Protein AF-A0A0A1U544-F1 (afdb_monomer_lite)

Sequence (123 aa):
MMSAFTPVSPKNYQQIDSLYMTPNTLIRKSPVSSELTLLTGRRYRQSELANQISSIQREVLDISQNLDQDTSGSQTYEQSVNRLCYLQAILKQKQKHLLRLQKNVVVQKSIRSKKRNLLLKEN

Foldseek 3Di:
DDDDPDPDDPPDDPPPPDDDDDPDDPPPDDPPPDPVVVVVVLVVVLVVLVVVLVVLVVVLVVLVVVLVVDDPPDPSNVVSVVVNVVSVVVSVVSVVVSVVSVVVVVVVVVVVVVVVVVVVVVD

Structure (mmCIF, N/CA/C/O backbone):
data_AF-A0A0A1U544-F1
#
_entry.id   AF-A0A0A1U544-F1
#
loop_
_atom_site.group_PDB
_atom_site.id
_atom_site.type_symbol
_atom_site.label_atom_id
_atom_site.label_alt_id
_atom_site.label_comp_id
_atom_site.label_asym_id
_atom_site.label_entity_id
_atom_site.label_seq_id
_atom_site.pdbx_PDB_ins_code
_atom_site.Cartn_x
_atom_site.Cartn_y
_atom_site.Cartn_z
_atom_site.occupancy
_atom_site.B_iso_or_equiv
_atom_site.auth_seq_id
_atom_site.auth_comp_id
_atom_site.auth_asym_id
_atom_site.auth_atom_id
_atom_site.pdbx_PDB_model_num
ATOM 1 N N . MET A 1 1 ? 39.348 24.892 35.221 1.00 45.72 1 MET A N 1
ATOM 2 C CA . MET A 1 1 ? 39.013 23.489 35.548 1.00 45.72 1 MET A CA 1
ATOM 3 C C . MET A 1 1 ? 38.644 22.779 34.254 1.00 45.72 1 MET A C 1
ATOM 5 O O . MET A 1 1 ? 37.595 23.072 33.699 1.00 45.72 1 MET A O 1
ATOM 9 N N . MET A 1 2 ? 39.544 21.955 33.710 1.00 49.91 2 MET A N 1
ATOM 10 C CA . MET A 1 2 ? 39.314 21.209 32.464 1.00 49.91 2 MET A CA 1
ATOM 11 C C . MET A 1 2 ? 38.579 19.904 32.786 1.00 49.91 2 MET A C 1
ATOM 13 O O . MET A 1 2 ? 39.034 19.131 33.624 1.00 49.91 2 MET A O 1
ATOM 17 N N . SER A 1 3 ? 37.425 19.694 32.151 1.00 53.31 3 SER A N 1
ATOM 18 C CA . SER A 1 3 ? 36.638 18.464 32.254 1.00 53.31 3 SER A CA 1
ATOM 19 C C . SER A 1 3 ? 37.406 17.315 31.594 1.00 53.31 3 SER A C 1
ATOM 21 O O . SER A 1 3 ? 37.754 17.389 30.416 1.00 53.31 3 SER A O 1
ATOM 23 N N . ALA A 1 4 ? 37.720 16.284 32.377 1.00 57.00 4 ALA A N 1
ATOM 24 C CA . ALA A 1 4 ? 38.372 15.075 31.904 1.00 57.00 4 ALA A CA 1
ATOM 25 C C . ALA A 1 4 ? 37.404 14.277 31.020 1.00 57.00 4 ALA A C 1
ATOM 27 O O . ALA A 1 4 ? 36.351 13.833 31.475 1.00 57.00 4 ALA A O 1
ATOM 28 N N . PHE A 1 5 ? 37.779 14.073 29.759 1.00 59.97 5 PHE A N 1
ATOM 29 C CA . PHE A 1 5 ? 37.154 13.077 28.900 1.00 59.97 5 PHE A CA 1
ATOM 30 C C . PHE A 1 5 ? 37.596 11.700 29.410 1.00 59.97 5 PHE A C 1
ATOM 32 O O . PHE A 1 5 ? 38.711 11.261 29.138 1.00 59.97 5 PHE A O 1
ATOM 39 N N . THR A 1 6 ? 36.769 11.042 30.216 1.00 61.78 6 THR A N 1
ATOM 40 C CA . THR A 1 6 ? 36.999 9.655 30.626 1.00 61.78 6 THR A CA 1
ATOM 41 C C . THR A 1 6 ? 36.527 8.733 29.501 1.00 61.78 6 THR A C 1
ATOM 43 O O . THR A 1 6 ? 35.323 8.660 29.241 1.00 61.78 6 THR A O 1
ATOM 46 N N . PRO A 1 7 ? 37.423 8.020 28.792 1.00 57.00 7 PRO A N 1
ATOM 47 C CA . PRO A 1 7 ? 36.981 7.010 27.848 1.00 57.00 7 PRO A CA 1
ATOM 48 C C . PRO A 1 7 ? 36.318 5.886 28.646 1.00 57.00 7 PRO A C 1
ATOM 50 O O . PRO A 1 7 ? 36.938 5.254 29.501 1.00 57.00 7 PRO A O 1
ATOM 53 N N . VAL A 1 8 ? 35.031 5.662 28.390 1.00 60.69 8 VAL A N 1
ATOM 54 C CA . VAL A 1 8 ? 34.305 4.517 28.934 1.00 60.69 8 VAL A CA 1
ATOM 55 C C . VAL A 1 8 ? 34.951 3.268 28.347 1.00 60.69 8 VAL A C 1
ATOM 57 O O . VAL A 1 8 ? 34.827 3.009 27.150 1.00 60.69 8 VAL A O 1
ATOM 60 N N . SER A 1 9 ? 35.667 2.514 29.181 1.00 61.78 9 SER A N 1
ATOM 61 C CA . SER A 1 9 ? 36.204 1.203 28.824 1.00 61.78 9 SER A CA 1
ATOM 62 C C . SER A 1 9 ? 35.073 0.364 28.219 1.00 61.78 9 SER A C 1
ATOM 64 O O . SER A 1 9 ? 34.026 0.231 28.867 1.00 61.78 9 SER A O 1
ATOM 66 N N . PRO A 1 10 ? 35.213 -0.174 26.993 1.00 58.94 10 PRO A N 1
ATOM 67 C CA . PRO A 1 10 ? 34.156 -0.974 26.400 1.00 58.94 10 PRO A CA 1
ATOM 68 C C . PRO A 1 10 ? 33.946 -2.194 27.293 1.00 58.94 10 PRO A C 1
ATOM 70 O O . PRO A 1 10 ? 34.838 -3.026 27.451 1.00 58.94 10 PRO A O 1
ATOM 73 N N . LYS A 1 11 ? 32.777 -2.256 27.939 1.00 56.97 11 LYS A N 1
ATOM 74 C CA . LYS A 1 11 ? 32.361 -3.401 28.746 1.00 56.97 11 LYS A CA 1
ATOM 75 C C . LYS A 1 11 ? 32.512 -4.653 27.887 1.00 56.97 11 LYS A C 1
ATOM 77 O O . LYS A 1 11 ? 32.036 -4.664 26.755 1.00 56.97 11 LYS A O 1
ATOM 82 N N . ASN A 1 12 ? 33.193 -5.653 28.444 1.00 55.38 12 ASN A N 1
ATOM 83 C CA . ASN A 1 12 ? 33.432 -6.976 27.875 1.00 55.38 12 ASN A CA 1
ATOM 84 C C . ASN A 1 12 ? 32.265 -7.428 26.991 1.00 55.38 12 ASN A C 1
ATOM 86 O O . ASN A 1 12 ? 31.214 -7.827 27.494 1.00 55.38 12 ASN A O 1
ATOM 90 N N . TYR A 1 13 ? 32.453 -7.364 25.675 1.00 51.31 13 TYR A N 1
ATOM 91 C CA . TYR A 1 13 ? 31.570 -8.055 24.754 1.00 51.31 13 TYR A CA 1
ATOM 92 C C . TYR A 1 13 ? 31.781 -9.546 25.005 1.00 51.31 13 TYR A C 1
ATOM 94 O O . TYR A 1 13 ? 32.826 -10.094 24.663 1.00 51.31 13 TYR A O 1
ATOM 102 N N . GLN A 1 14 ? 30.809 -10.204 25.638 1.00 50.81 14 GLN A N 1
ATOM 103 C CA . GLN A 1 14 ? 30.721 -11.653 25.548 1.00 50.81 14 GLN A CA 1
ATOM 104 C C . GLN A 1 14 ? 30.435 -11.976 24.087 1.00 50.81 14 GLN A C 1
ATOM 106 O O . GLN A 1 14 ? 29.353 -11.698 23.567 1.00 50.81 14 GLN A O 1
ATOM 111 N N . GLN A 1 15 ? 31.447 -12.513 23.416 1.00 59.03 15 GLN A N 1
ATOM 112 C CA . GLN A 1 15 ? 31.277 -13.151 22.1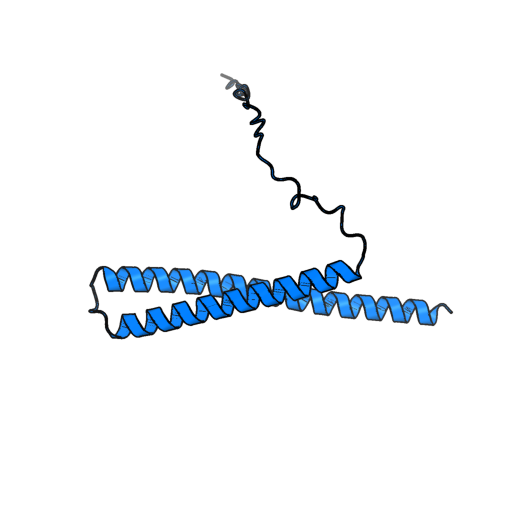29 1.00 59.03 15 GLN A CA 1
ATOM 113 C C . GLN A 1 15 ? 30.303 -14.310 22.340 1.00 59.03 15 GLN A C 1
ATOM 115 O O . GLN A 1 15 ? 30.602 -15.278 23.036 1.00 59.03 15 GLN A O 1
ATOM 120 N N . ILE A 1 16 ? 29.092 -14.165 21.806 1.00 51.66 16 ILE A N 1
ATOM 121 C CA . ILE A 1 16 ? 28.122 -15.250 21.783 1.00 51.66 16 ILE A CA 1
ATOM 122 C C . ILE A 1 16 ? 28.615 -16.219 20.709 1.00 51.66 16 ILE A C 1
ATOM 124 O O . ILE A 1 16 ? 28.243 -16.097 19.540 1.00 51.66 16 ILE A O 1
ATOM 128 N N . ASP A 1 17 ? 29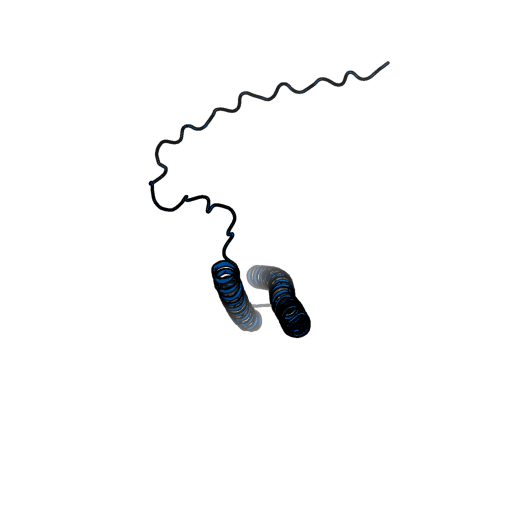.445 -17.183 21.106 1.00 53.44 17 ASP A N 1
ATOM 129 C CA . ASP A 1 17 ? 29.704 -18.391 20.322 1.00 53.44 17 ASP A CA 1
ATOM 130 C C . ASP A 1 17 ? 28.434 -19.253 20.357 1.00 53.44 17 ASP A C 1
ATOM 132 O O . ASP A 1 17 ? 28.347 -20.297 21.002 1.00 53.44 17 ASP A O 1
ATOM 136 N N . SER A 1 18 ? 27.386 -18.766 19.693 1.00 53.06 18 SER A N 1
ATOM 137 C CA . SER A 1 18 ? 26.172 -19.539 19.474 1.00 53.06 18 SER A CA 1
ATOM 138 C C . SER A 1 18 ? 26.458 -20.579 18.397 1.00 53.06 18 SER A C 1
ATOM 140 O O . SER A 1 18 ? 26.237 -20.385 17.202 1.00 53.06 18 SER A O 1
ATOM 142 N N . LEU A 1 19 ? 26.933 -21.734 18.871 1.00 49.56 19 LEU A N 1
ATOM 143 C CA . LEU A 1 19 ? 26.427 -23.020 18.405 1.00 49.56 19 LEU A CA 1
ATOM 144 C C . LEU A 1 19 ? 24.906 -22.910 18.185 1.00 49.56 19 LEU A C 1
ATOM 146 O O . LEU A 1 19 ? 24.215 -22.281 18.981 1.00 49.56 19 LEU A O 1
ATOM 150 N N . TYR A 1 20 ? 24.417 -23.531 17.111 1.00 48.44 20 TYR A N 1
ATOM 151 C CA . TYR A 1 20 ? 23.079 -23.398 16.505 1.00 48.44 20 TYR A CA 1
ATOM 152 C C . TYR A 1 20 ? 22.921 -22.285 15.456 1.00 48.44 20 TYR A C 1
ATOM 154 O O . TYR A 1 20 ? 21.914 -21.585 15.405 1.00 48.44 20 TYR A O 1
ATOM 162 N N . MET A 1 21 ? 23.863 -22.205 14.513 1.00 39.78 21 MET A N 1
ATOM 163 C CA . MET A 1 21 ? 23.530 -21.795 13.146 1.00 39.78 21 MET A CA 1
ATOM 164 C C . MET A 1 21 ? 23.381 -23.058 12.299 1.00 39.78 21 MET A C 1
ATOM 166 O O . MET A 1 21 ? 24.355 -23.741 11.994 1.00 39.78 21 MET A O 1
ATOM 170 N N . THR A 1 22 ? 22.148 -23.387 11.922 1.00 44.91 22 THR A N 1
ATOM 171 C CA . THR A 1 22 ? 21.863 -24.366 10.867 1.00 44.91 22 THR A CA 1
ATOM 172 C C . THR A 1 22 ? 22.643 -23.989 9.598 1.00 44.91 22 THR A C 1
ATOM 174 O O . THR A 1 22 ? 22.496 -22.854 9.125 1.00 44.91 22 THR A O 1
ATOM 177 N N . PRO A 1 23 ? 23.447 -24.885 9.002 1.00 43.66 23 PRO A N 1
ATOM 178 C CA . PRO A 1 23 ? 24.234 -24.539 7.834 1.00 43.66 23 PRO A CA 1
ATOM 179 C C . PRO A 1 23 ? 23.356 -24.751 6.601 1.00 43.66 23 PRO A C 1
ATOM 181 O O . PRO A 1 23 ? 23.315 -25.863 6.095 1.00 43.66 23 PRO A O 1
ATOM 184 N N . ASN A 1 24 ? 22.598 -23.739 6.150 1.00 47.75 24 ASN A N 1
ATOM 185 C CA . ASN A 1 24 ? 22.187 -23.673 4.731 1.00 47.75 24 ASN A CA 1
ATOM 186 C C . ASN A 1 24 ? 21.534 -22.378 4.213 1.00 47.75 24 ASN A C 1
ATOM 188 O O . ASN A 1 24 ? 21.186 -22.326 3.037 1.00 47.75 24 ASN A O 1
ATOM 192 N N . THR A 1 25 ? 21.390 -21.302 4.993 1.00 47.25 25 THR A N 1
ATOM 193 C CA . THR A 1 25 ? 20.770 -20.060 4.460 1.00 47.25 25 THR A CA 1
ATOM 194 C C . THR A 1 25 ? 21.583 -18.781 4.637 1.00 47.25 25 THR A C 1
ATOM 196 O O . THR A 1 25 ? 21.222 -17.752 4.067 1.00 47.25 25 THR A O 1
ATOM 199 N N . LEU A 1 26 ? 22.738 -18.831 5.306 1.00 43.88 26 LEU A N 1
ATOM 200 C CA . LEU A 1 26 ? 23.644 -17.687 5.459 1.00 43.88 26 LEU A CA 1
ATOM 201 C C . LEU A 1 26 ? 24.851 -17.768 4.521 1.00 43.88 26 LEU A C 1
ATOM 203 O O . LEU A 1 26 ? 25.986 -17.509 4.912 1.00 43.88 26 LEU A O 1
ATOM 207 N N . ILE A 1 27 ? 24.613 -18.038 3.236 1.00 44.00 27 ILE A N 1
ATOM 208 C CA . ILE A 1 27 ? 25.544 -17.531 2.228 1.00 44.00 27 ILE A CA 1
ATOM 209 C C . ILE A 1 27 ? 25.298 -16.024 2.184 1.00 44.00 27 ILE A C 1
ATOM 211 O O . ILE A 1 27 ? 24.367 -15.550 1.527 1.00 44.00 27 ILE A O 1
ATOM 215 N N . ARG A 1 28 ? 26.136 -15.259 2.897 1.00 49.47 28 ARG A N 1
ATOM 216 C CA . ARG A 1 28 ? 26.415 -13.865 2.537 1.00 49.47 28 ARG A CA 1
ATOM 217 C C . ARG A 1 28 ? 26.824 -13.894 1.070 1.00 49.47 28 ARG A C 1
ATOM 219 O O . ARG A 1 28 ? 27.961 -14.218 0.741 1.00 49.47 28 ARG A O 1
ATOM 226 N N . L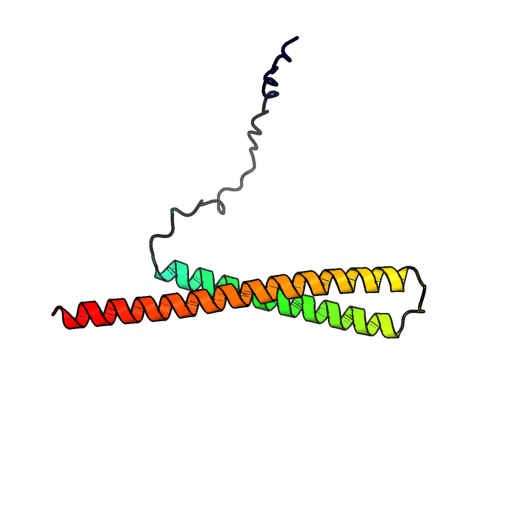YS A 1 29 ? 25.858 -13.656 0.181 1.00 44.22 29 LYS A N 1
ATOM 227 C CA . LYS A 1 29 ? 26.101 -13.632 -1.255 1.00 44.22 29 LYS A CA 1
ATOM 228 C C . LYS A 1 29 ? 27.159 -12.563 -1.498 1.00 44.22 29 LYS A C 1
ATOM 230 O O . LYS A 1 29 ? 26.933 -11.389 -1.209 1.00 44.22 29 LYS A O 1
ATOM 235 N N . SER A 1 30 ? 28.307 -13.024 -1.989 1.00 40.62 30 SER A N 1
ATOM 236 C CA . SER A 1 30 ? 29.327 -12.240 -2.682 1.00 40.62 30 SER A CA 1
ATOM 237 C C . SER A 1 30 ? 28.661 -11.129 -3.514 1.00 40.62 30 SER A C 1
ATOM 239 O O . SER A 1 30 ? 27.570 -11.378 -4.049 1.00 40.62 30 SER A O 1
ATOM 241 N N . PRO A 1 31 ? 29.232 -9.908 -3.590 1.00 45.50 31 PRO A N 1
ATOM 242 C CA . PRO A 1 31 ? 28.606 -8.782 -4.276 1.00 45.50 31 PRO A CA 1
ATOM 243 C C . PRO A 1 31 ? 28.164 -9.229 -5.666 1.00 45.50 31 PRO A C 1
ATOM 245 O O . PRO A 1 31 ? 28.973 -9.680 -6.470 1.00 45.50 31 PRO A O 1
ATOM 248 N N . VAL A 1 32 ? 26.849 -9.185 -5.891 1.00 45.69 32 VAL A N 1
ATOM 249 C CA . VAL A 1 32 ? 26.183 -9.755 -7.065 1.00 45.69 32 VAL A CA 1
ATOM 250 C C . VAL A 1 32 ? 26.723 -9.064 -8.316 1.00 45.69 32 VAL A C 1
ATOM 252 O O . VAL A 1 32 ? 26.256 -7.991 -8.689 1.00 45.69 32 VAL A O 1
ATOM 255 N N . SER A 1 33 ? 27.721 -9.678 -8.948 1.00 45.50 33 SER A N 1
ATOM 256 C CA . SER A 1 33 ? 28.401 -9.180 -10.147 1.00 45.50 33 SER A CA 1
ATOM 257 C C . SER A 1 33 ? 27.685 -9.558 -11.447 1.00 45.50 33 SER A C 1
ATOM 259 O O . SER A 1 33 ? 28.155 -9.237 -12.533 1.00 45.50 33 SER A O 1
ATOM 261 N N . SER A 1 34 ? 26.511 -10.183 -11.369 1.00 48.88 34 SER A N 1
ATOM 262 C CA . SER A 1 34 ? 25.705 -10.554 -12.532 1.00 48.88 34 SER A CA 1
ATOM 263 C C . SER A 1 34 ? 24.425 -9.713 -12.610 1.00 48.88 34 SER A C 1
ATOM 265 O O . SER A 1 34 ? 23.484 -9.859 -11.821 1.00 48.88 34 SER A O 1
ATOM 267 N N . GLU A 1 35 ? 24.381 -8.822 -13.607 1.00 47.88 35 GLU A N 1
ATOM 268 C CA . GLU A 1 35 ? 23.272 -7.895 -13.897 1.00 47.88 35 GLU A CA 1
ATOM 269 C C . GLU A 1 35 ? 21.902 -8.592 -14.022 1.00 47.88 35 GLU A C 1
ATOM 271 O O . GLU A 1 35 ? 20.868 -8.005 -13.690 1.00 47.88 35 GLU A O 1
ATOM 276 N N . LEU A 1 36 ? 21.881 -9.859 -14.452 1.00 47.41 36 LEU A N 1
ATOM 277 C CA . LEU A 1 36 ? 20.663 -10.658 -14.621 1.00 47.41 36 LEU A CA 1
ATOM 278 C C . LEU A 1 36 ? 19.975 -10.973 -13.277 1.00 47.41 36 LEU A C 1
ATOM 280 O O . LEU A 1 36 ? 18.754 -10.869 -13.164 1.00 47.41 36 LEU A O 1
ATOM 284 N N . THR A 1 37 ? 20.753 -11.265 -12.230 1.00 51.69 37 THR A N 1
ATOM 285 C CA . THR A 1 37 ? 20.261 -11.530 -10.863 1.00 51.69 37 THR A CA 1
ATOM 286 C C . THR A 1 37 ? 19.817 -10.266 -10.127 1.00 51.69 37 THR A C 1
ATOM 288 O O . THR A 1 37 ? 18.915 -10.311 -9.290 1.00 51.69 37 THR A O 1
ATOM 291 N N . LEU A 1 38 ? 20.400 -9.108 -10.455 1.00 51.81 38 LEU A N 1
ATOM 292 C CA . LEU A 1 38 ? 19.959 -7.817 -9.914 1.00 51.81 38 LEU A CA 1
ATOM 293 C C . LEU A 1 38 ? 18.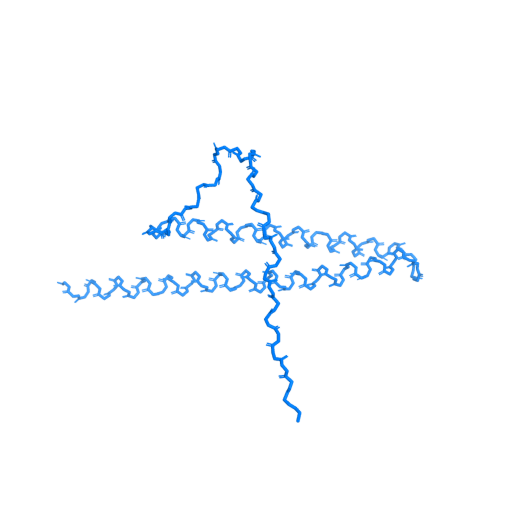565 -7.427 -10.431 1.00 51.81 38 LEU A C 1
ATOM 295 O O . LEU A 1 38 ? 17.776 -6.837 -9.690 1.00 51.81 38 LEU A O 1
ATOM 299 N N . LEU A 1 39 ? 18.242 -7.768 -11.681 1.00 54.81 39 LEU A N 1
ATOM 300 C CA . LEU A 1 39 ? 16.933 -7.506 -12.286 1.00 54.81 39 LEU A CA 1
ATOM 301 C C . LEU A 1 39 ? 15.831 -8.401 -11.700 1.00 54.81 39 LEU A C 1
ATOM 303 O O . LEU A 1 39 ? 14.755 -7.892 -11.373 1.00 54.81 39 LEU A O 1
ATOM 307 N N . THR A 1 40 ? 16.090 -9.699 -11.517 1.00 56.78 40 THR A N 1
ATOM 308 C CA . THR A 1 40 ? 15.120 -10.634 -10.915 1.00 56.78 40 THR A CA 1
ATOM 309 C C . THR A 1 40 ? 14.871 -10.311 -9.444 1.00 56.78 40 THR A C 1
ATOM 311 O O . THR A 1 40 ? 13.715 -10.180 -9.041 1.00 56.78 40 THR A O 1
ATOM 314 N N . GLY A 1 41 ? 15.926 -10.038 -8.668 1.00 62.91 41 GLY A N 1
ATOM 315 C CA . GLY A 1 41 ? 15.802 -9.632 -7.266 1.00 62.91 41 GLY A CA 1
ATOM 316 C C . GLY A 1 41 ? 15.028 -8.323 -7.065 1.00 62.91 41 GLY A C 1
ATOM 317 O O . GLY A 1 41 ? 14.296 -8.179 -6.089 1.00 62.91 41 GLY A O 1
ATOM 318 N N . ARG A 1 42 ? 15.127 -7.361 -7.994 1.00 65.00 42 ARG A N 1
ATOM 319 C CA . ARG A 1 42 ? 14.371 -6.096 -7.912 1.00 65.00 42 ARG A CA 1
ATOM 320 C C . ARG A 1 42 ? 12.896 -6.246 -8.265 1.00 65.00 42 ARG A C 1
ATOM 322 O O . ARG A 1 42 ? 12.068 -5.661 -7.571 1.00 65.00 42 ARG A O 1
ATOM 329 N N . ARG A 1 43 ? 12.559 -7.000 -9.319 1.00 65.75 43 ARG A N 1
ATOM 330 C CA . ARG A 1 43 ? 11.152 -7.270 -9.682 1.00 65.75 43 ARG A CA 1
ATOM 331 C C . ARG A 1 43 ? 10.448 -8.052 -8.575 1.00 65.75 43 ARG A C 1
ATOM 333 O O . ARG A 1 43 ? 9.325 -7.713 -8.218 1.00 65.75 43 ARG A O 1
ATOM 340 N N . TYR A 1 44 ? 11.150 -9.016 -7.980 1.00 68.81 44 TYR A N 1
ATOM 341 C CA . TYR A 1 44 ? 10.676 -9.767 -6.822 1.00 68.81 44 TYR A CA 1
ATOM 342 C C . TYR A 1 44 ? 10.347 -8.838 -5.641 1.00 68.81 44 TYR A C 1
ATOM 344 O O . TYR A 1 44 ? 9.199 -8.800 -5.203 1.00 68.81 44 TYR A O 1
ATOM 352 N N . ARG A 1 45 ? 11.286 -7.961 -5.246 1.00 76.50 45 ARG A N 1
ATOM 353 C CA . ARG A 1 45 ? 11.069 -6.952 -4.188 1.00 76.50 45 ARG A CA 1
ATOM 354 C C . ARG A 1 45 ? 9.911 -5.990 -4.476 1.00 76.50 45 ARG A C 1
ATOM 356 O O . ARG A 1 45 ? 9.225 -5.572 -3.551 1.00 76.50 45 ARG A O 1
ATOM 363 N N . GLN A 1 46 ? 9.682 -5.615 -5.739 1.00 82.88 46 GLN A N 1
ATOM 364 C CA . GLN A 1 46 ? 8.522 -4.794 -6.114 1.00 82.88 46 GLN A CA 1
ATOM 365 C C . GLN A 1 46 ? 7.203 -5.547 -5.917 1.00 82.88 46 GLN A C 1
ATOM 367 O O . GLN A 1 46 ? 6.253 -4.950 -5.419 1.00 82.88 46 GLN A O 1
ATOM 372 N N . SER A 1 47 ? 7.151 -6.833 -6.279 1.00 81.00 47 SER A N 1
ATOM 373 C CA . SER A 1 47 ? 5.953 -7.659 -6.082 1.00 81.00 47 SER A CA 1
ATOM 374 C C . SER A 1 47 ? 5.660 -7.897 -4.600 1.00 81.00 47 SER A C 1
ATOM 376 O O . SER A 1 47 ? 4.523 -7.731 -4.174 1.00 81.00 47 SER A O 1
ATOM 378 N N . GLU A 1 48 ? 6.687 -8.162 -3.785 1.00 86.50 48 GLU A N 1
ATOM 379 C CA . GLU A 1 48 ? 6.534 -8.301 -2.334 1.00 86.50 48 GLU A CA 1
ATOM 380 C C . GLU A 1 48 ? 5.999 -7.011 -1.710 1.00 86.50 48 GLU A C 1
ATOM 382 O O . GLU A 1 48 ? 5.074 -7.038 -0.900 1.00 86.50 48 GLU A O 1
ATOM 387 N N . LEU A 1 49 ? 6.543 -5.862 -2.119 1.00 88.75 49 LEU A N 1
ATOM 388 C CA . LEU A 1 49 ? 6.095 -4.564 -1.630 1.00 88.75 49 LEU A CA 1
ATOM 389 C C . LEU A 1 49 ? 4.659 -4.247 -2.078 1.00 88.75 49 LEU A C 1
ATOM 391 O O . LEU A 1 49 ? 3.899 -3.676 -1.300 1.00 88.75 49 LEU A O 1
ATOM 395 N N . ALA A 1 50 ? 4.276 -4.628 -3.300 1.00 88.00 50 ALA A N 1
ATOM 396 C CA . ALA A 1 50 ? 2.908 -4.487 -3.794 1.00 88.00 50 ALA A CA 1
ATOM 397 C C . ALA A 1 50 ? 1.931 -5.354 -2.986 1.00 88.00 50 ALA A C 1
ATOM 399 O O . ALA A 1 50 ? 0.917 -4.843 -2.519 1.00 88.00 50 ALA A O 1
ATOM 400 N N . ASN A 1 51 ? 2.287 -6.612 -2.717 1.00 91.31 51 ASN A N 1
ATOM 401 C CA . ASN A 1 51 ? 1.485 -7.510 -1.885 1.00 91.31 51 ASN A CA 1
ATOM 402 C C . ASN A 1 51 ? 1.314 -6.961 -0.460 1.00 91.31 51 ASN A C 1
ATOM 404 O O . ASN A 1 51 ? 0.215 -6.998 0.089 1.00 91.31 51 ASN A O 1
ATOM 408 N N . GLN A 1 52 ? 2.373 -6.393 0.128 1.00 91.25 52 GLN A N 1
ATOM 409 C CA . GLN A 1 52 ? 2.292 -5.729 1.434 1.00 91.25 52 GLN A CA 1
ATOM 410 C C . GLN A 1 52 ? 1.357 -4.513 1.410 1.00 91.25 52 GLN A C 1
ATOM 412 O O . GLN A 1 52 ? 0.593 -4.321 2.352 1.00 91.25 52 GLN A O 1
ATOM 417 N N . ILE A 1 53 ? 1.397 -3.700 0.347 1.00 93.38 53 ILE A N 1
ATOM 418 C CA . ILE A 1 53 ? 0.475 -2.567 0.178 1.00 93.38 53 ILE A CA 1
ATOM 419 C C . ILE A 1 53 ? -0.968 -3.071 0.095 1.00 93.38 53 ILE A C 1
ATOM 421 O O . ILE A 1 53 ? -1.809 -2.574 0.837 1.00 93.38 53 ILE A O 1
ATOM 425 N N . SER A 1 54 ? -1.246 -4.084 -0.729 1.00 93.31 54 SER A N 1
ATOM 426 C CA . SER A 1 54 ? -2.587 -4.667 -0.856 1.00 93.31 54 SER A CA 1
ATOM 427 C C . SER A 1 54 ? -3.083 -5.298 0.448 1.00 93.31 54 SER A C 1
ATOM 429 O O . SER A 1 54 ? -4.267 -5.220 0.759 1.00 93.31 54 SER A O 1
ATOM 431 N N . SER A 1 55 ? -2.194 -5.899 1.242 1.00 94.81 55 SER A N 1
ATOM 432 C CA . SER A 1 55 ? -2.547 -6.422 2.566 1.00 94.81 55 SER A CA 1
ATOM 433 C C . SER A 1 55 ? -2.966 -5.310 3.525 1.00 94.81 55 SER A C 1
ATOM 435 O O . SER A 1 55 ? -4.009 -5.425 4.157 1.00 94.81 55 SER A O 1
ATOM 437 N N . ILE A 1 56 ? -2.194 -4.221 3.592 1.00 92.38 56 ILE A N 1
ATOM 438 C CA . ILE A 1 56 ? -2.508 -3.077 4.459 1.00 92.38 56 ILE A CA 1
ATOM 439 C C . ILE A 1 56 ? -3.778 -2.365 3.985 1.00 92.38 56 ILE A C 1
ATOM 441 O O . ILE A 1 56 ? -4.565 -1.917 4.804 1.00 92.38 56 ILE A O 1
ATOM 445 N N . GLN A 1 57 ? -4.007 -2.273 2.672 1.00 93.88 57 GLN A N 1
ATOM 446 C CA . GLN A 1 57 ? -5.243 -1.708 2.125 1.00 93.88 57 GLN A CA 1
ATOM 447 C C . GLN A 1 57 ? -6.481 -2.488 2.565 1.00 93.88 57 GLN A C 1
ATOM 449 O O . GLN A 1 57 ? -7.473 -1.864 2.924 1.00 93.88 57 GLN A O 1
ATOM 454 N N . ARG A 1 58 ? -6.415 -3.825 2.564 1.00 95.06 58 ARG A N 1
ATOM 455 C CA . ARG A 1 58 ? -7.502 -4.665 3.083 1.00 95.06 58 ARG A CA 1
ATOM 456 C C . ARG A 1 58 ? -7.720 -4.432 4.575 1.00 95.06 58 ARG A C 1
ATOM 458 O O . ARG A 1 58 ? -8.835 -4.138 4.964 1.00 95.06 58 ARG A O 1
ATOM 465 N N . GLU A 1 59 ? -6.652 -4.430 5.372 1.00 93.25 59 GLU A N 1
ATOM 466 C CA . GLU A 1 59 ? -6.748 -4.162 6.817 1.00 93.25 59 GLU A CA 1
ATOM 467 C C . GLU A 1 59 ? -7.352 -2.777 7.114 1.00 93.25 59 GLU A C 1
ATOM 469 O O . GLU A 1 59 ? -8.180 -2.640 8.007 1.00 93.25 59 GLU A O 1
ATOM 474 N N . VAL A 1 60 ? -6.983 -1.744 6.347 1.00 93.06 60 VAL A N 1
ATOM 475 C CA . VAL A 1 60 ? -7.583 -0.405 6.474 1.00 93.06 60 VAL A CA 1
ATOM 476 C C . VAL A 1 60 ? -9.077 -0.438 6.156 1.00 93.06 60 VAL A C 1
ATOM 478 O O . VAL A 1 60 ? -9.846 0.164 6.895 1.00 93.06 60 VAL A O 1
ATOM 481 N N . LEU A 1 61 ? -9.486 -1.132 5.089 1.00 93.00 61 LEU A N 1
ATOM 482 C CA . LEU A 1 61 ? -10.901 -1.266 4.730 1.00 93.00 61 LEU A CA 1
ATOM 483 C C . LEU A 1 61 ? -11.693 -2.007 5.812 1.00 93.00 61 LEU A C 1
ATOM 485 O O . LEU A 1 61 ? -12.762 -1.537 6.189 1.00 93.00 61 LEU A O 1
ATOM 489 N N . ASP A 1 62 ? -11.151 -3.102 6.343 1.00 91.94 62 ASP A N 1
ATOM 490 C CA . ASP A 1 62 ? -11.799 -3.892 7.393 1.00 91.94 62 ASP A CA 1
ATOM 491 C C . ASP A 1 62 ? -11.982 -3.059 8.674 1.00 91.94 62 ASP A C 1
ATOM 493 O O . ASP A 1 62 ? -13.065 -3.027 9.255 1.00 91.94 62 ASP A O 1
ATOM 497 N N . ILE A 1 63 ? -10.950 -2.317 9.098 1.00 91.31 63 ILE A N 1
ATOM 498 C CA . ILE A 1 63 ? -11.041 -1.441 10.278 1.00 91.31 63 ILE A CA 1
ATOM 499 C C . ILE A 1 63 ? -12.020 -0.289 10.030 1.00 91.31 63 ILE A C 1
ATOM 501 O O . ILE A 1 63 ? -12.792 0.043 10.924 1.00 91.31 63 ILE A O 1
ATOM 505 N N . SER A 1 64 ? -12.024 0.309 8.834 1.00 89.75 64 SER A N 1
ATOM 506 C CA . SER A 1 64 ? -12.996 1.349 8.476 1.00 89.75 64 SER A CA 1
ATOM 507 C C . SER A 1 64 ? -14.438 0.851 8.573 1.00 89.75 64 SER A C 1
ATOM 509 O O . SER A 1 64 ? -15.272 1.556 9.123 1.00 89.75 64 SER A O 1
ATOM 511 N N . GLN A 1 65 ? -14.724 -0.361 8.095 1.00 88.69 65 GLN A N 1
ATOM 512 C CA . GLN A 1 65 ? -16.069 -0.941 8.168 1.00 88.69 65 GLN A CA 1
ATOM 513 C C . GLN A 1 65 ? -16.497 -1.248 9.607 1.00 88.69 65 GLN A C 1
ATOM 515 O O . GLN A 1 65 ? -17.656 -1.050 9.959 1.00 88.69 65 GLN A O 1
ATOM 520 N N . ASN A 1 66 ? -15.568 -1.709 10.447 1.00 84.62 66 ASN A N 1
ATOM 521 C CA . ASN A 1 66 ? -15.859 -1.980 11.855 1.00 84.62 66 ASN A CA 1
ATOM 522 C C . ASN A 1 66 ? -16.064 -0.686 12.658 1.00 84.62 66 ASN A C 1
ATOM 524 O O . ASN A 1 66 ? -16.912 -0.644 13.544 1.00 84.62 66 ASN A O 1
ATOM 528 N N . LEU A 1 67 ? -15.353 0.391 12.308 1.00 85.56 67 LEU A N 1
ATOM 529 C CA . LEU A 1 67 ? -15.536 1.710 12.920 1.00 85.56 67 LEU A CA 1
ATOM 530 C C . LEU A 1 67 ? -16.941 2.280 12.700 1.00 85.56 67 LEU A C 1
ATOM 532 O O . LEU A 1 67 ? -17.438 2.975 13.580 1.00 85.56 67 LEU A O 1
ATOM 536 N N . ASP A 1 68 ? -17.581 1.969 11.571 1.00 78.12 68 ASP A N 1
ATOM 537 C CA . ASP A 1 68 ? -18.966 2.379 11.304 1.00 78.12 68 ASP A CA 1
ATOM 538 C C . ASP A 1 68 ? -19.977 1.660 12.221 1.00 78.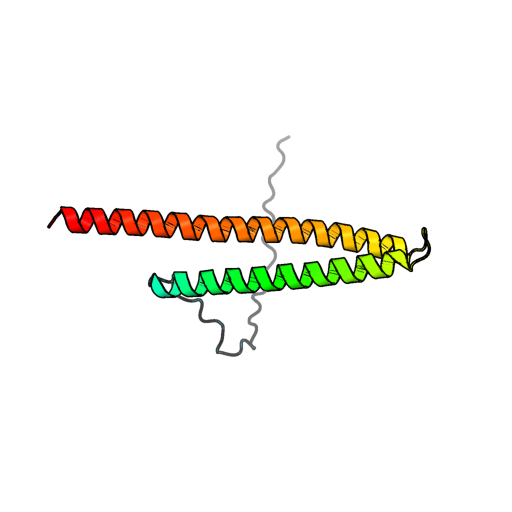12 68 ASP A C 1
ATOM 540 O O . ASP A 1 68 ? -21.096 2.142 12.404 1.00 78.12 68 ASP A O 1
ATOM 544 N N . GLN A 1 69 ? -19.602 0.512 12.804 1.00 79.31 69 GLN A N 1
ATOM 545 C CA . GLN A 1 69 ? -20.438 -0.250 13.742 1.00 79.31 69 GLN A CA 1
ATOM 546 C C . GLN A 1 69 ? -20.129 0.051 15.215 1.00 79.31 69 GLN A C 1
ATOM 548 O O . GLN A 1 69 ? -20.983 -0.163 16.080 1.00 79.31 69 GLN A O 1
ATOM 553 N N . ASP A 1 70 ? -18.928 0.546 15.511 1.00 81.25 70 ASP A N 1
ATOM 554 C CA . ASP A 1 70 ? -18.489 0.853 16.869 1.00 81.25 70 ASP A CA 1
ATOM 555 C C . ASP A 1 70 ? -19.139 2.136 17.413 1.00 81.25 70 ASP A C 1
ATOM 557 O O . ASP A 1 70 ? -19.330 3.135 16.720 1.00 81.25 70 ASP A O 1
ATOM 561 N N . THR A 1 71 ? -19.440 2.152 18.715 1.00 77.69 71 THR A N 1
ATOM 562 C CA . THR A 1 71 ? -19.974 3.355 19.369 1.00 77.69 71 THR A CA 1
ATOM 563 C C . THR A 1 71 ? -18.879 4.414 19.506 1.00 77.69 71 THR A C 1
ATOM 565 O O . THR A 1 71 ? -17.821 4.161 20.098 1.00 77.69 71 THR A O 1
ATOM 568 N N . SER A 1 72 ? -19.147 5.619 18.999 1.00 74.00 72 SER A N 1
ATOM 569 C CA . SER A 1 72 ? -18.238 6.763 19.092 1.00 74.00 72 SER A CA 1
ATOM 570 C C . SER A 1 72 ? -17.887 7.074 20.553 1.00 74.00 72 SER A C 1
ATOM 572 O O . SER A 1 72 ? -18.785 7.290 21.367 1.00 74.00 72 SER A O 1
ATOM 574 N N . GLY A 1 73 ? -16.591 7.115 20.875 1.00 72.12 73 GLY A N 1
ATOM 575 C CA . GLY A 1 73 ? -16.086 7.377 22.233 1.00 72.12 73 GLY A CA 1
ATOM 576 C C . GLY A 1 73 ? -15.815 6.126 23.076 1.00 72.12 73 GLY A C 1
ATOM 577 O O . GLY A 1 73 ? -15.381 6.240 24.220 1.00 72.12 73 GLY A O 1
ATOM 578 N N . SER A 1 74 ? -16.037 4.928 22.529 1.00 85.12 74 SER A N 1
ATOM 579 C CA . SER A 1 74 ? -15.549 3.691 23.142 1.00 85.12 74 SER A CA 1
ATOM 580 C C . SER A 1 74 ? -14.025 3.570 23.018 1.00 85.12 74 SER A C 1
ATOM 582 O O . SER A 1 74 ? -13.409 4.049 22.064 1.00 85.12 74 SER A O 1
ATOM 584 N N . GLN A 1 75 ? -13.402 2.872 23.969 1.00 86.19 75 GLN A N 1
ATOM 585 C CA . GLN A 1 75 ? -11.963 2.598 23.922 1.00 86.19 75 GLN A CA 1
ATOM 586 C C . GLN A 1 75 ? -11.572 1.805 22.659 1.00 86.19 75 GLN A C 1
ATOM 588 O O . GLN A 1 75 ? -10.491 2.010 22.109 1.00 86.19 75 GLN A O 1
ATOM 593 N N . THR A 1 76 ? -12.453 0.923 22.181 1.00 86.44 76 THR A N 1
ATOM 594 C CA . THR A 1 76 ? -12.273 0.151 20.942 1.00 86.44 76 THR A CA 1
ATOM 595 C C . THR A 1 76 ? -12.279 1.059 19.717 1.00 86.44 76 THR A C 1
ATOM 597 O O . THR A 1 76 ? -11.378 0.954 18.887 1.00 86.44 76 THR A O 1
ATOM 600 N N . TYR A 1 77 ? -13.203 2.021 19.653 1.00 88.88 77 TYR A N 1
ATOM 601 C CA . TYR A 1 77 ? -13.242 3.027 18.594 1.00 88.88 77 TYR A CA 1
ATOM 602 C C . TYR A 1 77 ? -11.942 3.846 18.545 1.00 88.88 77 TYR A C 1
ATOM 604 O O . TYR A 1 77 ? -11.320 3.967 17.489 1.00 88.88 77 TYR A O 1
ATOM 612 N N . GLU A 1 78 ? -11.466 4.356 19.686 1.00 87.94 78 GLU A N 1
ATOM 613 C CA . GLU A 1 78 ? -10.216 5.130 19.735 1.00 87.94 78 GLU A CA 1
ATOM 614 C C . GLU A 1 78 ? -8.991 4.305 19.310 1.00 87.94 78 GLU A C 1
ATOM 616 O O . GLU A 1 78 ? -8.124 4.793 18.577 1.00 87.94 78 GLU A O 1
ATOM 621 N N . GLN A 1 79 ? -8.912 3.038 19.727 1.00 90.00 79 GLN A N 1
ATOM 622 C CA . GLN A 1 79 ? -7.850 2.124 19.301 1.00 90.00 79 GLN A CA 1
ATOM 623 C C . GLN A 1 79 ? -7.893 1.869 17.791 1.00 90.00 79 GLN A C 1
ATOM 625 O O . GLN A 1 79 ? -6.849 1.931 17.133 1.00 90.00 79 GLN A O 1
ATOM 630 N N . SER A 1 80 ? -9.083 1.643 17.235 1.00 89.75 80 SER A N 1
ATOM 631 C CA . SER A 1 80 ? -9.300 1.441 15.803 1.00 89.75 80 SER A CA 1
ATOM 632 C C . SER A 1 80 ? -8.903 2.679 14.992 1.00 89.75 80 SER A C 1
ATOM 634 O O . SER A 1 80 ? -8.157 2.554 14.019 1.00 89.75 80 SER A O 1
ATOM 636 N N . VAL A 1 81 ? -9.273 3.889 15.428 1.00 90.19 81 VAL A N 1
ATOM 637 C CA . VAL A 1 81 ? -8.862 5.153 14.784 1.00 90.19 81 VAL A CA 1
ATOM 638 C C . VAL A 1 81 ? -7.340 5.334 14.815 1.00 90.19 81 VAL A C 1
ATOM 640 O O . VAL A 1 81 ? -6.723 5.644 13.790 1.00 90.19 81 VAL A O 1
ATOM 643 N N . ASN A 1 82 ? -6.706 5.095 15.967 1.00 92.06 82 ASN A N 1
ATOM 644 C CA . ASN A 1 82 ? -5.251 5.201 16.110 1.00 92.06 82 ASN A CA 1
ATOM 645 C C . ASN A 1 82 ? -4.514 4.192 15.218 1.00 92.06 82 ASN A C 1
ATOM 647 O O . ASN A 1 82 ? -3.542 4.540 14.536 1.00 92.06 82 ASN A O 1
ATOM 651 N N . ARG A 1 83 ? -4.998 2.945 15.176 1.00 92.88 83 ARG A N 1
ATOM 652 C CA . ARG A 1 83 ? -4.470 1.899 14.296 1.00 92.88 83 ARG A CA 1
ATOM 653 C C . ARG A 1 83 ? -4.604 2.294 12.829 1.00 92.88 83 ARG A C 1
ATOM 655 O O . ARG A 1 83 ? -3.642 2.145 12.076 1.00 92.88 83 ARG A O 1
ATOM 662 N N . LEU A 1 84 ? -5.750 2.838 12.432 1.00 92.88 84 LEU A N 1
ATOM 663 C CA . LEU A 1 84 ? -6.022 3.266 11.063 1.00 92.88 84 LEU A CA 1
ATOM 664 C C . LEU A 1 84 ? -5.071 4.395 10.633 1.00 92.88 84 LEU A C 1
ATOM 666 O O . LEU A 1 84 ? -4.457 4.309 9.567 1.00 92.88 84 LEU A O 1
ATOM 670 N N . CYS A 1 85 ? -4.851 5.393 11.494 1.00 93.69 85 CYS A N 1
ATOM 671 C CA . CYS A 1 85 ? -3.885 6.471 11.257 1.00 93.69 85 CYS A CA 1
ATOM 672 C C . CYS A 1 85 ? -2.458 5.926 11.044 1.00 93.69 85 CYS A C 1
ATOM 674 O O . CYS A 1 85 ? -1.770 6.280 10.079 1.00 93.69 85 CYS A O 1
ATOM 676 N N . TYR A 1 86 ? -2.031 4.990 11.895 1.00 95.25 86 TYR A N 1
ATOM 677 C CA . TYR A 1 86 ? -0.735 4.324 11.767 1.00 95.25 86 TYR A CA 1
ATOM 678 C C . TYR A 1 86 ? -0.602 3.537 10.452 1.00 95.25 86 TYR A C 1
ATOM 680 O O . TYR A 1 86 ? 0.400 3.669 9.738 1.00 95.25 86 TYR A O 1
ATOM 688 N N . LEU A 1 87 ? -1.621 2.754 10.087 1.00 92.94 87 LEU A N 1
ATOM 689 C CA . LEU A 1 87 ? -1.632 1.975 8.847 1.00 92.94 87 LEU A CA 1
ATOM 690 C C . LEU A 1 87 ? -1.594 2.872 7.605 1.00 92.94 87 LEU A C 1
ATOM 692 O O . LEU A 1 87 ? -0.847 2.585 6.667 1.00 92.94 87 LEU A O 1
ATOM 696 N N . GLN A 1 88 ? -2.319 3.993 7.608 1.00 93.12 88 GLN A N 1
ATOM 697 C CA . GLN A 1 88 ? -2.273 4.979 6.525 1.00 93.12 88 GLN A CA 1
ATOM 698 C C . GLN A 1 88 ? -0.875 5.592 6.362 1.00 93.12 88 GLN A C 1
ATOM 700 O O . GLN A 1 88 ? -0.385 5.737 5.235 1.00 93.12 88 GLN A O 1
ATOM 705 N N . ALA A 1 89 ? -0.192 5.904 7.469 1.00 93.56 89 ALA A N 1
ATOM 706 C CA . ALA A 1 89 ? 1.176 6.414 7.432 1.00 93.56 89 ALA A CA 1
ATOM 707 C C . ALA A 1 89 ? 2.149 5.396 6.806 1.00 93.56 89 ALA A C 1
ATOM 709 O O . ALA A 1 89 ? 2.922 5.745 5.902 1.00 93.56 89 ALA A O 1
ATOM 710 N N . ILE A 1 90 ? 2.068 4.123 7.216 1.00 94.56 90 ILE A N 1
ATOM 711 C CA . ILE A 1 90 ? 2.870 3.035 6.631 1.00 94.56 90 ILE A CA 1
ATOM 712 C C . ILE A 1 90 ? 2.573 2.879 5.143 1.00 94.56 90 ILE A C 1
ATOM 714 O O . ILE A 1 90 ? 3.494 2.756 4.329 1.00 94.56 90 ILE A O 1
ATOM 718 N N . LEU A 1 91 ? 1.297 2.872 4.772 1.00 93.69 91 LEU A N 1
ATOM 719 C CA . LEU A 1 91 ? 0.858 2.685 3.397 1.00 93.69 91 LEU A CA 1
ATOM 720 C C . LEU A 1 91 ? 1.439 3.774 2.489 1.00 93.69 91 LEU A C 1
ATOM 722 O O . LEU A 1 91 ? 2.042 3.458 1.459 1.00 93.69 91 LEU A O 1
ATOM 726 N N . LYS A 1 92 ? 1.388 5.041 2.920 1.00 94.00 92 LYS A N 1
ATOM 727 C CA . LYS A 1 92 ? 1.998 6.171 2.203 1.00 94.00 92 LYS A CA 1
ATOM 728 C C . LYS A 1 92 ? 3.509 5.993 2.030 1.00 94.00 92 LYS A C 1
ATOM 730 O O . LYS A 1 92 ? 4.054 6.249 0.951 1.00 94.00 92 LYS A O 1
ATOM 735 N N . GLN A 1 93 ? 4.206 5.519 3.065 1.00 93.81 93 GLN A N 1
ATOM 736 C CA . GLN A 1 93 ? 5.643 5.249 2.997 1.00 93.81 93 GLN A CA 1
ATOM 737 C C . GLN A 1 93 ? 5.969 4.121 2.006 1.00 93.81 93 GLN A C 1
ATOM 739 O O . GLN A 1 93 ? 6.877 4.271 1.179 1.00 93.81 93 GLN A O 1
ATOM 744 N N . LYS A 1 94 ? 5.221 3.012 2.046 1.00 92.12 94 LYS A N 1
ATOM 745 C CA . LYS A 1 94 ? 5.419 1.867 1.145 1.00 92.12 94 LYS A CA 1
ATOM 746 C C . LYS A 1 94 ? 5.109 2.226 -0.307 1.00 92.12 94 LYS A C 1
ATOM 748 O O . LYS A 1 94 ? 5.912 1.909 -1.182 1.00 92.12 94 LYS A O 1
ATOM 753 N N . GLN A 1 95 ? 4.038 2.970 -0.575 1.00 92.56 95 GLN A N 1
ATOM 754 C CA . GLN A 1 95 ? 3.727 3.473 -1.918 1.00 92.56 95 GLN A CA 1
ATOM 755 C C . GLN A 1 95 ? 4.840 4.379 -2.462 1.00 92.56 95 GLN A C 1
ATOM 757 O O . GLN A 1 95 ? 5.296 4.206 -3.594 1.00 92.56 95 GLN A O 1
ATOM 762 N N . LYS A 1 96 ? 5.360 5.300 -1.639 1.00 93.62 96 LYS A N 1
ATOM 763 C CA . LYS A 1 96 ? 6.509 6.140 -2.013 1.00 93.62 96 LYS A CA 1
ATOM 764 C C . LYS A 1 96 ? 7.744 5.297 -2.336 1.00 93.62 96 LYS A C 1
ATOM 766 O O . LYS A 1 96 ? 8.478 5.615 -3.275 1.00 93.62 96 LYS A O 1
ATOM 771 N N . HIS A 1 97 ? 7.991 4.230 -1.577 1.00 90.38 97 HIS A N 1
ATOM 772 C CA . HIS A 1 97 ? 9.094 3.313 -1.849 1.00 90.38 97 HIS A CA 1
ATOM 773 C C . HIS A 1 97 ? 8.895 2.543 -3.163 1.00 90.38 97 HIS A C 1
ATOM 775 O O . HIS A 1 97 ? 9.830 2.474 -3.964 1.00 90.38 97 HIS A O 1
ATOM 781 N N . LEU A 1 98 ? 7.678 2.065 -3.440 1.00 89.56 98 LEU A N 1
ATOM 782 C CA . LEU A 1 98 ? 7.342 1.392 -4.697 1.00 89.56 98 LEU A CA 1
ATOM 783 C C . LEU A 1 98 ? 7.611 2.301 -5.901 1.00 89.56 98 LEU A C 1
ATOM 785 O O . LEU A 1 98 ? 8.305 1.898 -6.834 1.00 89.56 98 LEU A O 1
ATOM 789 N N . LEU A 1 99 ? 7.152 3.554 -5.837 1.00 89.06 99 LEU A N 1
ATOM 790 C CA . LEU A 1 99 ? 7.380 4.552 -6.884 1.00 89.06 99 LEU A CA 1
ATOM 791 C C . LEU A 1 99 ? 8.872 4.802 -7.126 1.00 89.06 99 LEU A C 1
ATOM 793 O O . LEU A 1 99 ? 9.310 4.896 -8.273 1.00 89.06 99 LEU A O 1
ATOM 797 N N . ARG A 1 100 ? 9.682 4.883 -6.062 1.00 86.81 100 ARG A N 1
ATOM 798 C CA . ARG A 1 100 ? 11.144 5.018 -6.186 1.00 86.81 100 ARG A CA 1
ATOM 799 C C . ARG A 1 100 ? 11.758 3.811 -6.891 1.00 86.81 100 ARG A C 1
ATOM 801 O O . ARG A 1 100 ? 12.566 3.986 -7.799 1.00 86.81 100 ARG A O 1
ATOM 808 N N . LEU A 1 101 ? 11.356 2.596 -6.517 1.00 83.88 101 LEU A N 1
ATOM 809 C CA . LEU A 1 101 ? 11.836 1.380 -7.171 1.00 83.88 101 LEU A CA 1
ATOM 810 C C . LEU A 1 101 ? 11.441 1.344 -8.653 1.00 83.88 101 LEU A C 1
ATOM 812 O O . LEU A 1 101 ? 12.271 0.990 -9.487 1.00 83.88 101 LEU A O 1
ATOM 816 N N . GLN A 1 102 ? 10.211 1.728 -8.995 1.00 82.19 102 GLN A N 1
ATOM 817 C CA . GLN A 1 102 ? 9.735 1.778 -10.380 1.00 82.19 102 GLN A CA 1
ATOM 818 C C . GLN A 1 102 ? 10.509 2.809 -11.214 1.00 82.19 102 GLN A C 1
ATOM 820 O O . GLN A 1 102 ? 11.008 2.474 -12.289 1.00 82.19 102 GLN A O 1
ATOM 825 N N . LYS A 1 103 ? 10.699 4.031 -10.697 1.00 81.38 103 LYS A N 1
ATOM 826 C CA . LYS A 1 103 ? 11.494 5.079 -11.364 1.00 81.38 103 LYS A CA 1
ATOM 827 C C . LYS A 1 103 ? 12.940 4.637 -11.597 1.00 81.38 103 LYS A C 1
ATOM 829 O O . LYS A 1 103 ? 13.463 4.815 -12.695 1.00 81.38 103 LYS A O 1
ATOM 834 N N . ASN A 1 104 ? 13.557 3.985 -10.613 1.00 74.00 104 ASN A N 1
ATOM 835 C CA . ASN A 1 104 ? 14.919 3.466 -10.742 1.00 74.00 104 ASN A CA 1
ATOM 836 C C . ASN A 1 104 ? 15.036 2.393 -11.837 1.00 74.00 104 ASN A C 1
ATOM 838 O O . AS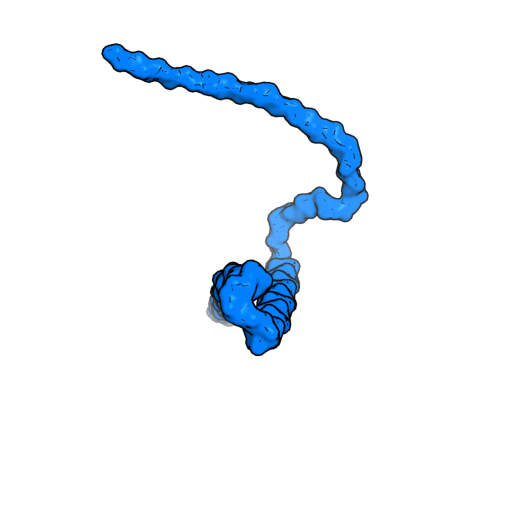N A 1 104 ? 16.050 2.339 -12.529 1.00 74.00 104 ASN A O 1
ATOM 842 N N . VAL A 1 105 ? 14.003 1.567 -12.043 1.00 69.12 105 VAL A N 1
ATOM 843 C CA . VAL A 1 105 ? 13.970 0.603 -13.157 1.00 69.12 105 VAL A CA 1
ATOM 844 C C . VAL A 1 105 ? 13.892 1.316 -14.512 1.00 69.12 105 VAL A C 1
ATOM 846 O O . VAL A 1 105 ? 14.578 0.911 -15.449 1.00 69.12 105 VAL A O 1
ATOM 849 N N . VAL A 1 106 ? 13.103 2.389 -14.630 1.00 63.88 106 VAL A N 1
ATOM 850 C CA . VAL A 1 106 ? 12.978 3.164 -15.880 1.00 63.88 106 VAL A CA 1
ATOM 851 C C . VAL A 1 106 ? 14.294 3.857 -16.244 1.00 63.88 106 VAL A C 1
ATOM 853 O O . VAL A 1 106 ? 14.750 3.744 -17.382 1.00 63.88 106 VAL A O 1
ATOM 856 N N . VAL A 1 107 ? 14.948 4.502 -15.274 1.00 59.62 107 VAL A N 1
ATOM 857 C CA . VAL A 1 107 ? 16.245 5.174 -15.479 1.00 59.62 107 VAL A CA 1
ATOM 858 C C . VAL A 1 107 ? 17.327 4.177 -15.905 1.00 59.62 107 VAL A C 1
ATOM 860 O O . VAL A 1 107 ? 18.106 4.445 -16.814 1.00 59.62 107 VAL A O 1
ATOM 863 N N . GLN A 1 108 ? 17.356 2.982 -15.316 1.00 60.97 108 GLN A N 1
ATOM 864 C CA . GLN A 1 108 ? 18.328 1.963 -15.717 1.00 60.97 108 GLN A CA 1
ATOM 865 C C . GLN A 1 108 ? 18.095 1.435 -17.136 1.00 60.97 108 GLN A C 1
ATOM 867 O O . GLN A 1 108 ? 19.059 1.203 -17.866 1.00 60.97 108 GLN A O 1
ATOM 872 N N . LYS A 1 109 ? 16.833 1.276 -17.555 1.00 65.50 109 LYS A N 1
ATOM 873 C CA . LYS A 1 109 ? 16.503 0.878 -18.932 1.00 65.50 109 LYS A CA 1
ATOM 874 C C . LYS A 1 109 ? 16.968 1.922 -19.950 1.00 65.50 109 LYS A C 1
ATOM 876 O O . LYS A 1 109 ? 17.551 1.548 -20.967 1.00 65.50 109 LYS A O 1
ATOM 881 N N . SER A 1 110 ? 16.761 3.210 -19.672 1.00 59.34 110 SER A N 1
ATOM 882 C CA . SER A 1 110 ? 17.161 4.283 -20.591 1.00 59.34 110 SER A CA 1
ATOM 883 C C . SER A 1 110 ? 18.683 4.427 -20.696 1.00 59.34 110 SER A C 1
ATOM 885 O O . SER A 1 110 ? 19.204 4.547 -21.805 1.00 59.34 110 SER A O 1
ATOM 887 N N . ILE A 1 111 ? 19.414 4.317 -19.580 1.00 66.88 111 ILE A N 1
ATOM 888 C CA . ILE A 1 111 ? 20.888 4.298 -19.574 1.00 66.88 111 ILE A CA 1
ATOM 889 C C . ILE A 1 111 ? 21.420 3.104 -20.378 1.00 66.88 111 ILE A C 1
ATOM 891 O O . ILE A 1 111 ? 22.307 3.269 -21.217 1.00 66.88 111 ILE A O 1
ATOM 895 N N . ARG A 1 112 ? 20.847 1.908 -20.185 1.00 63.00 112 ARG A N 1
ATOM 896 C CA . ARG A 1 112 ? 21.253 0.701 -20.920 1.00 63.00 112 ARG A CA 1
ATOM 897 C C . ARG A 1 112 ? 21.036 0.846 -22.427 1.00 63.00 112 ARG A C 1
ATOM 899 O O . ARG A 1 112 ? 21.908 0.465 -23.203 1.00 63.00 112 ARG A O 1
ATOM 906 N N . SER A 1 113 ? 19.906 1.421 -22.838 1.00 66.50 113 SER A N 1
ATOM 907 C CA . SER A 1 113 ? 19.618 1.675 -24.253 1.00 66.50 113 SER A CA 1
ATOM 908 C C . SER A 1 113 ? 20.602 2.673 -24.866 1.00 66.50 113 SER A C 1
ATOM 910 O O . SER A 1 113 ? 21.087 2.442 -25.970 1.00 66.50 113 SER A O 1
ATOM 912 N N . LYS A 1 114 ? 20.942 3.752 -24.147 1.00 69.56 114 LYS A N 1
ATOM 913 C CA . LYS A 1 114 ? 21.944 4.727 -24.604 1.00 69.56 114 LYS A CA 1
ATOM 914 C C . LYS A 1 114 ? 23.325 4.088 -24.764 1.00 69.56 114 LYS A C 1
ATOM 916 O O . LYS A 1 114 ? 23.944 4.271 -25.805 1.00 69.56 114 LYS A O 1
ATOM 921 N N . LYS A 1 115 ? 23.770 3.282 -23.791 1.00 70.94 115 LYS A N 1
ATOM 922 C CA . LYS A 1 115 ? 25.056 2.564 -23.862 1.00 70.94 115 LYS A CA 1
ATOM 923 C C . LYS A 1 115 ? 25.117 1.605 -25.057 1.00 70.94 115 LYS A C 1
ATOM 925 O O . LYS A 1 115 ? 26.110 1.597 -25.771 1.00 70.94 115 LYS A O 1
ATOM 930 N N . ARG A 1 116 ? 24.051 0.833 -25.309 1.00 65.19 116 ARG A N 1
ATOM 931 C CA . ARG A 1 116 ? 23.977 -0.070 -26.473 1.00 65.19 116 ARG A CA 1
ATOM 932 C C . ARG A 1 116 ? 24.045 0.694 -27.799 1.00 65.19 116 ARG A C 1
ATOM 934 O O . ARG A 1 116 ? 24.737 0.254 -28.703 1.00 65.19 116 ARG A O 1
ATOM 941 N N . ASN A 1 117 ? 23.356 1.829 -27.901 1.00 62.44 117 ASN A N 1
ATOM 942 C CA . ASN A 1 117 ? 23.368 2.644 -29.117 1.00 62.44 117 ASN A CA 1
ATOM 943 C C . ASN A 1 117 ? 24.725 3.306 -29.393 1.00 62.44 117 ASN A C 1
ATOM 945 O O . ASN A 1 117 ? 25.053 3.507 -30.554 1.00 62.44 117 ASN A O 1
ATOM 949 N N . LEU A 1 118 ? 25.503 3.643 -28.361 1.00 71.75 118 LEU A N 1
ATOM 950 C CA . LEU A 1 118 ? 26.866 4.159 -28.539 1.00 71.75 118 LEU A CA 1
ATOM 951 C C . LEU A 1 118 ? 27.811 3.068 -29.060 1.00 71.75 118 LEU A C 1
ATOM 953 O O . LEU A 1 118 ? 28.476 3.280 -30.064 1.00 71.75 118 LEU A O 1
ATOM 957 N N . LEU A 1 119 ? 27.767 1.869 -28.470 1.00 65.25 119 LEU A N 1
ATOM 958 C CA . LEU A 1 119 ? 28.580 0.725 -28.914 1.00 65.25 119 LEU A CA 1
ATOM 959 C C . LEU A 1 119 ? 28.281 0.276 -30.356 1.00 65.25 119 LEU A C 1
ATOM 961 O O . LEU A 1 119 ? 29.141 -0.294 -31.013 1.00 65.25 119 LEU A O 1
ATOM 965 N N . LEU A 1 120 ? 27.059 0.502 -30.845 1.00 64.75 120 LEU A N 1
ATOM 966 C CA . LEU A 1 120 ? 26.669 0.195 -32.226 1.00 64.75 120 LEU A CA 1
ATOM 967 C C . LEU A 1 120 ? 27.068 1.285 -33.234 1.00 64.75 120 LEU A C 1
ATOM 969 O O . LEU A 1 120 ? 26.940 1.047 -34.425 1.00 64.75 120 LEU A O 1
ATOM 973 N N . LYS A 1 121 ? 27.483 2.473 -32.776 1.00 60.66 121 LYS A N 1
ATOM 974 C CA . LYS A 1 121 ? 27.948 3.580 -33.633 1.00 60.66 121 LYS A CA 1
ATOM 975 C C . LYS A 1 121 ? 29.472 3.659 -33.750 1.00 60.66 121 LYS A C 1
ATOM 977 O O . LYS A 1 121 ? 29.961 4.393 -34.598 1.00 60.66 121 LYS A O 1
ATOM 982 N N . GLU A 1 122 ? 30.195 2.975 -32.867 1.00 56.69 122 GLU A N 1
ATOM 983 C CA . GLU A 1 122 ? 31.664 2.906 -32.864 1.00 56.69 122 GLU A CA 1
ATOM 984 C C . GLU A 1 122 ? 32.217 1.751 -33.723 1.00 56.69 122 GLU A C 1
ATOM 986 O O . GLU A 1 122 ? 33.428 1.677 -33.913 1.00 56.69 122 GLU A O 1
ATOM 991 N N . ASN A 1 123 ? 31.343 0.886 -34.255 1.00 48.47 123 ASN A N 1
ATOM 992 C CA . ASN A 1 123 ? 31.649 -0.136 -35.266 1.00 48.47 123 ASN A CA 1
ATOM 993 C C . ASN A 1 123 ? 31.030 0.258 -36.608 1.00 48.47 123 ASN A C 1
ATOM 995 O O . ASN A 1 123 ? 31.591 -0.155 -37.644 1.00 48.47 123 ASN A O 1
#

Organism: NCBI:txid370355

pLDDT: mean 71.67, std 17.9, range [39.78, 95.25]

Radius of gyration: 25.39 Å; chains: 1; bounding box: 60×48×71 Å

Secondary structure (DSSP, 8-state):
-PPP------------------TTS---------HHHHHHHHHHHHHHHHHHHHHHHHHHHHHHHHHTTSPTT-HHHHHHHHHHHHHHHHHHHHHHHHHHHHHHHHHHHHHHHHHHHHHTT--